Protein AF-A0A945QZV7-F1 (afdb_monomer)

Mean predicted aligned error: 16.49 Å

Radius of gyration: 23.55 Å; Cα contacts (8 Å, |Δi|>4): 129; chains: 1; bounding box: 51×40×64 Å

Nearest PDB structures (foldseek):
  1pk8-assembly1_A  TM=3.237E-01  e=8.087E-01  Rattus norvegicus
  3wvr-assembly6_D  TM=3.353E-01  e=2.682E+00  Streptomyces cirratus
  4it4-assembly7_A  TM=2.496E-01  e=1.340E+00  Drosophila melanogaster
  4it4-assembly4_D  TM=2.615E-01  e=2.083E+00  Drosophila melanogaster

pLDDT: mean 70.56, std 20.31, range [37.75, 92.25]

Solvent-accessible surface area (backbone atoms only — not comparable to full-atom values): 7463 Å² total; per-residue (Å²): 137,86,36,50,16,42,33,35,41,12,40,77,94,49,51,74,90,72,25,52,78,44,79,38,74,82,52,82,43,45,69,50,39,50,53,51,51,51,52,49,45,70,75,37,77,67,54,48,31,39,38,33,30,39,29,42,91,85,70,51,74,44,83,49,40,70,47,55,85,53,97,69,83,72,75,68,89,82,81,83,93,77,89,78,83,87,82,92,81,87,80,83,91,82,90,82,84,88,80,90,82,84,88,79,91,81,87,83,89,86,87,133

Foldseek 3Di:
DQWKKWKFWDFPPDDSVRTDIDIHRPQPALVSVVVVVVVCCVVDVRTQKMWIWTQDPVRDTHTSDMDHDDVVVPPPDDDDDDDDDDDDDDDDDDDDDDDDDDDDDDDDDDDD

Structure (mmCIF, N/CA/C/O backbone):
data_AF-A0A945QZV7-F1
#
_entry.id   AF-A0A945QZV7-F1
#
loop_
_atom_site.group_PDB
_atom_site.id
_atom_site.type_symbol
_atom_site.label_atom_id
_atom_site.label_alt_id
_atom_site.label_comp_id
_atom_site.label_asym_id
_atom_site.label_entity_id
_atom_site.label_seq_id
_atom_site.pdbx_PDB_ins_code
_atom_site.Cartn_x
_atom_site.Cartn_y
_atom_site.Cartn_z
_atom_site.occupancy
_atom_site.B_iso_or_equiv
_atom_site.auth_seq_id
_atom_site.auth_comp_id
_atom_site.auth_asym_id
_atom_site.auth_atom_id
_atom_site.pdbx_PDB_model_num
ATOM 1 N N . MET A 1 1 ? 9.703 -2.936 -16.482 1.00 51.59 1 MET A N 1
ATOM 2 C CA . MET A 1 1 ? 9.428 -3.206 -15.060 1.00 51.59 1 MET A CA 1
ATOM 3 C C . MET A 1 1 ? 8.086 -3.908 -14.994 1.00 51.59 1 MET A C 1
ATOM 5 O O . MET A 1 1 ? 7.067 -3.256 -15.175 1.00 51.59 1 MET A O 1
ATOM 9 N N . SER A 1 2 ? 8.102 -5.232 -14.878 1.00 58.84 2 SER A N 1
ATOM 10 C CA . SER A 1 2 ? 6.929 -6.091 -14.682 1.00 58.84 2 SER A CA 1
ATOM 11 C C . SER A 1 2 ? 7.016 -6.645 -13.266 1.00 58.84 2 SER A C 1
ATOM 13 O O . SER A 1 2 ? 7.461 -7.762 -13.076 1.00 58.84 2 SER A O 1
ATOM 15 N N . GLY A 1 3 ? 6.725 -5.802 -12.280 1.00 72.12 3 GLY A N 1
ATOM 16 C CA . GLY A 1 3 ? 6.778 -6.165 -10.867 1.00 72.12 3 GLY A CA 1
ATOM 17 C C . GLY A 1 3 ? 5.392 -6.088 -10.240 1.00 72.12 3 GLY A C 1
ATOM 18 O O . GLY A 1 3 ? 4.603 -5.213 -10.611 1.00 72.12 3 GLY A O 1
ATOM 19 N N . THR A 1 4 ? 5.092 -6.990 -9.308 1.00 88.31 4 THR A N 1
ATOM 20 C CA . THR A 1 4 ? 3.864 -6.941 -8.502 1.00 88.31 4 THR A CA 1
ATOM 21 C C . THR A 1 4 ? 3.999 -5.857 -7.437 1.00 88.31 4 THR A C 1
ATOM 23 O O . THR A 1 4 ? 5.061 -5.671 -6.849 1.00 88.31 4 THR A O 1
ATOM 26 N N . THR A 1 5 ? 2.923 -5.120 -7.173 1.00 90.94 5 THR A N 1
ATOM 27 C CA . THR A 1 5 ? 2.901 -4.088 -6.131 1.00 90.94 5 THR A CA 1
ATOM 28 C C . THR A 1 5 ? 2.234 -4.624 -4.877 1.00 90.94 5 THR A C 1
ATOM 30 O O . THR A 1 5 ? 1.077 -5.038 -4.903 1.00 90.94 5 THR A O 1
ATOM 33 N N . GLU A 1 6 ? 2.959 -4.598 -3.770 1.00 91.44 6 GLU A N 1
ATOM 34 C CA . GLU A 1 6 ? 2.462 -4.916 -2.441 1.00 91.44 6 GLU A CA 1
ATOM 35 C C . GLU A 1 6 ? 1.870 -3.670 -1.779 1.00 91.44 6 GLU A C 1
ATOM 37 O O . GLU A 1 6 ? 2.508 -2.623 -1.672 1.00 91.44 6 GLU A O 1
ATOM 42 N N . ILE A 1 7 ? 0.634 -3.792 -1.315 1.00 92.25 7 ILE A N 1
ATOM 43 C CA . ILE A 1 7 ? -0.157 -2.733 -0.704 1.00 92.25 7 ILE A CA 1
ATOM 44 C C . ILE 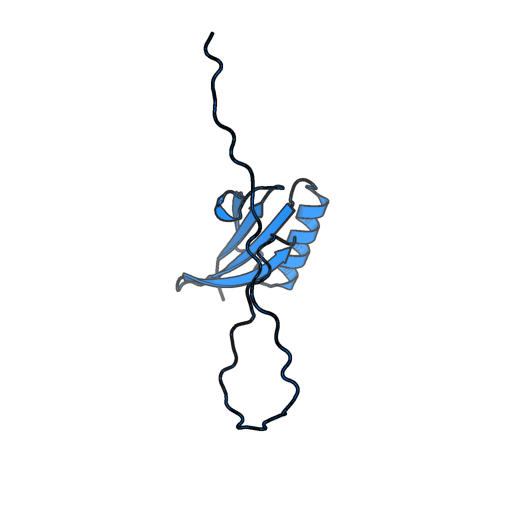A 1 7 ? -0.447 -3.142 0.735 1.00 92.25 7 ILE A C 1
ATOM 46 O O . ILE A 1 7 ? -1.187 -4.090 0.993 1.00 92.25 7 ILE A O 1
ATOM 50 N N . TYR A 1 8 ? 0.113 -2.406 1.684 1.00 90.94 8 TYR A N 1
ATOM 51 C CA . TYR A 1 8 ? -0.068 -2.639 3.111 1.00 90.94 8 TYR A CA 1
ATOM 52 C C . TYR A 1 8 ? -1.094 -1.652 3.656 1.00 90.94 8 TYR A C 1
ATOM 54 O O . TYR A 1 8 ? -0.860 -0.449 3.611 1.00 90.94 8 TYR A O 1
ATOM 62 N N . ILE A 1 9 ? -2.213 -2.140 4.191 1.00 90.62 9 ILE A N 1
ATOM 63 C CA . ILE A 1 9 ? -3.325 -1.330 4.709 1.00 90.62 9 ILE A CA 1
ATOM 64 C C . ILE A 1 9 ? -3.445 -1.544 6.218 1.00 90.62 9 ILE A C 1
ATOM 66 O O . ILE A 1 9 ? -3.737 -2.648 6.680 1.00 90.62 9 ILE A O 1
ATOM 70 N N . CYS A 1 10 ? -3.267 -0.480 6.995 1.00 89.62 10 CYS A N 1
ATOM 71 C CA . CYS A 1 10 ? -3.248 -0.529 8.455 1.00 89.62 10 CYS A CA 1
ATOM 72 C C . CYS A 1 10 ? -4.368 0.329 9.038 1.00 89.62 10 CYS A C 1
ATOM 74 O O . CYS A 1 10 ? -4.566 1.483 8.639 1.00 89.62 10 CYS A O 1
ATOM 76 N N . LYS A 1 11 ? -5.068 -0.213 10.035 1.00 87.31 11 LYS A N 1
ATOM 77 C CA . LYS A 1 11 ? -6.023 0.546 10.852 1.00 87.31 11 LYS A CA 1
ATOM 78 C C . LYS A 1 11 ? -5.301 1.328 11.961 1.00 87.31 11 LYS A C 1
ATOM 80 O O . LYS A 1 11 ? -4.139 1.034 12.254 1.00 87.31 11 LYS A O 1
ATOM 85 N N . PRO A 1 12 ? -5.955 2.316 12.603 1.00 83.56 12 PRO A N 1
ATOM 86 C CA . PRO A 1 12 ? -5.372 3.040 13.726 1.00 83.56 12 PRO A CA 1
ATOM 87 C C . PRO A 1 12 ? -4.837 2.090 14.805 1.00 83.56 12 PRO A C 1
ATOM 89 O O . PRO A 1 12 ? -5.562 1.222 15.286 1.00 83.56 12 PRO A O 1
ATOM 92 N N . GLY A 1 13 ? -3.568 2.259 15.181 1.00 80.00 13 GLY A N 1
ATOM 93 C CA . GLY A 1 13 ? -2.910 1.445 16.208 1.00 80.00 13 GLY A CA 1
ATOM 94 C C . GLY A 1 13 ? -2.389 0.081 15.741 1.00 80.00 13 GLY A C 1
ATOM 95 O O . GLY A 1 13 ? -1.793 -0.624 16.550 1.00 80.00 13 GLY A O 1
ATOM 96 N N . GLN A 1 14 ? -2.569 -0.290 14.468 1.00 78.00 14 GLN A N 1
ATOM 97 C CA . GLN A 1 14 ? -1.943 -1.482 13.891 1.00 78.00 14 GLN A CA 1
ATOM 98 C C . GLN A 1 14 ? -0.565 -1.159 13.309 1.00 78.00 14 GLN A C 1
ATOM 100 O O . GLN A 1 14 ? -0.379 -0.146 12.635 1.00 78.00 14 GLN A O 1
ATOM 105 N N . GLU A 1 15 ? 0.394 -2.055 13.535 1.00 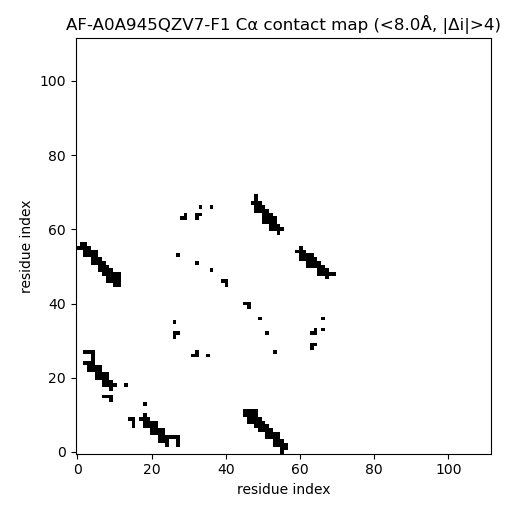75.31 15 GLU A N 1
ATOM 106 C CA . GLU A 1 15 ? 1.683 -2.025 12.842 1.00 75.31 15 GLU A CA 1
ATOM 107 C C . GLU A 1 15 ? 1.536 -2.471 11.382 1.00 75.31 15 GLU A C 1
ATOM 109 O O . GLU A 1 15 ? 0.659 -3.271 11.055 1.00 75.31 15 GLU A O 1
ATOM 114 N N . ILE A 1 16 ? 2.465 -2.043 10.518 1.00 75.31 16 ILE A N 1
ATOM 115 C CA . ILE A 1 16 ? 2.477 -2.406 9.087 1.00 75.31 16 ILE A CA 1
ATOM 116 C C . ILE A 1 16 ? 2.473 -3.926 8.877 1.00 75.31 16 ILE A C 1
ATOM 118 O O . ILE A 1 16 ? 1.790 -4.431 7.993 1.00 75.31 16 ILE A O 1
ATOM 122 N N . ARG A 1 17 ? 3.155 -4.676 9.750 1.00 75.31 17 ARG A N 1
ATOM 123 C CA . ARG A 1 17 ? 3.198 -6.149 9.714 1.00 75.31 17 ARG A CA 1
ATOM 124 C C . ARG A 1 17 ? 1.886 -6.826 10.116 1.00 75.31 17 ARG A C 1
ATOM 126 O O . ARG A 1 17 ? 1.693 -7.994 9.804 1.00 75.31 17 ARG A O 1
ATOM 133 N N . GLN A 1 18 ? 1.030 -6.120 10.849 1.00 79.88 18 GLN A N 1
ATOM 134 C CA . GLN A 1 18 ? -0.278 -6.604 11.300 1.00 79.88 18 GLN A CA 1
ATOM 135 C C . GLN A 1 18 ? -1.415 -6.115 10.392 1.00 79.88 18 GLN A C 1
ATOM 137 O O . GLN A 1 18 ? -2.562 -6.531 10.561 1.00 79.88 18 GLN A O 1
ATOM 142 N N . GLY A 1 19 ? -1.103 -5.208 9.463 1.00 80.19 19 GLY A N 1
ATOM 143 C CA . GLY A 1 19 ? -2.029 -4.706 8.464 1.00 80.19 19 GLY A CA 1
ATOM 144 C C . GLY A 1 19 ? -2.408 -5.766 7.431 1.00 80.19 19 GLY A C 1
ATOM 145 O O . GLY A 1 19 ? -1.815 -6.840 7.331 1.00 80.19 19 GLY A O 1
ATOM 146 N N . LYS A 1 20 ? -3.425 -5.445 6.635 1.00 88.12 20 LYS A N 1
ATOM 147 C CA . LYS A 1 20 ? -3.830 -6.256 5.491 1.00 88.12 20 LYS A CA 1
ATOM 148 C C . LYS A 1 20 ? -2.833 -6.039 4.353 1.00 88.12 20 LYS A C 1
ATOM 150 O O . LYS A 1 20 ? -2.652 -4.903 3.925 1.00 88.12 20 LYS A O 1
ATOM 155 N N . LEU A 1 21 ? -2.235 -7.119 3.860 1.00 90.19 21 LEU A N 1
ATOM 156 C CA . LEU A 1 21 ? -1.432 -7.119 2.639 1.00 90.19 21 LEU A CA 1
ATOM 157 C C . LEU A 1 21 ? -2.324 -7.453 1.440 1.00 90.19 21 LEU A C 1
ATOM 159 O O . LEU A 1 21 ? -3.039 -8.457 1.454 1.00 90.19 21 LEU A O 1
ATOM 163 N N . GLU A 1 22 ? -2.268 -6.629 0.404 1.00 91.19 22 GLU A N 1
ATOM 164 C CA . GLU A 1 22 ? -2.857 -6.897 -0.905 1.00 91.19 22 GLU A CA 1
ATOM 165 C C . GLU A 1 22 ? -1.773 -6.812 -1.975 1.00 91.19 22 GLU A C 1
ATOM 167 O O . GLU A 1 22 ? -0.918 -5.937 -1.924 1.00 91.19 22 GLU A O 1
ATOM 172 N N . THR A 1 23 ? -1.812 -7.699 -2.962 1.00 89.69 23 THR A N 1
ATOM 173 C CA . THR A 1 23 ? -0.922 -7.646 -4.123 1.00 89.69 23 THR A CA 1
ATOM 174 C C . THR A 1 23 ? -1.706 -7.181 -5.343 1.00 89.69 23 THR A C 1
ATOM 176 O O . THR A 1 23 ? -2.840 -7.604 -5.570 1.00 89.69 23 THR A O 1
ATOM 179 N N . SER A 1 24 ? -1.128 -6.270 -6.119 1.00 86.94 24 SER A N 1
ATOM 180 C CA . SER A 1 24 ? -1.749 -5.718 -7.319 1.00 86.94 24 SER A CA 1
ATOM 181 C C . SER A 1 24 ? -0.713 -5.476 -8.406 1.00 86.94 24 SER A C 1
ATOM 183 O O . SER A 1 24 ? 0.309 -4.841 -8.170 1.00 86.94 24 SER A O 1
ATOM 185 N N . ASP A 1 25 ? -1.015 -5.902 -9.627 1.00 86.00 25 ASP A N 1
ATOM 186 C CA . ASP A 1 25 ? -0.152 -5.671 -10.795 1.00 86.00 25 ASP A CA 1
ATOM 187 C C . ASP A 1 25 ? -0.536 -4.394 -11.563 1.00 86.00 25 ASP A C 1
ATOM 189 O O . ASP A 1 25 ? 0.084 -4.029 -12.559 1.00 86.00 25 ASP A O 1
ATOM 193 N N . THR A 1 26 ? -1.586 -3.698 -11.115 1.00 84.94 26 THR A N 1
ATOM 194 C CA . THR A 1 26 ? -2.134 -2.524 -11.816 1.00 84.94 26 THR A CA 1
ATOM 195 C C . THR A 1 26 ? -1.502 -1.204 -11.372 1.00 84.94 26 THR A C 1
ATOM 197 O O . THR A 1 26 ? -1.502 -0.233 -12.130 1.00 84.94 26 THR A O 1
ATOM 200 N N . VAL A 1 27 ? -0.936 -1.148 -10.164 1.00 85.94 27 VAL A N 1
ATOM 201 C CA . VAL A 1 27 ? -0.427 0.086 -9.545 1.00 85.94 27 VAL A CA 1
ATOM 202 C C . VAL A 1 27 ? 1.094 0.160 -9.666 1.00 85.94 27 VAL A C 1
ATOM 204 O O . VAL A 1 27 ? 1.814 0.002 -8.697 1.00 85.94 27 VAL A O 1
ATOM 207 N N . THR A 1 28 ? 1.607 0.433 -10.862 1.00 85.44 28 THR A N 1
ATOM 208 C CA . THR A 1 28 ? 3.058 0.36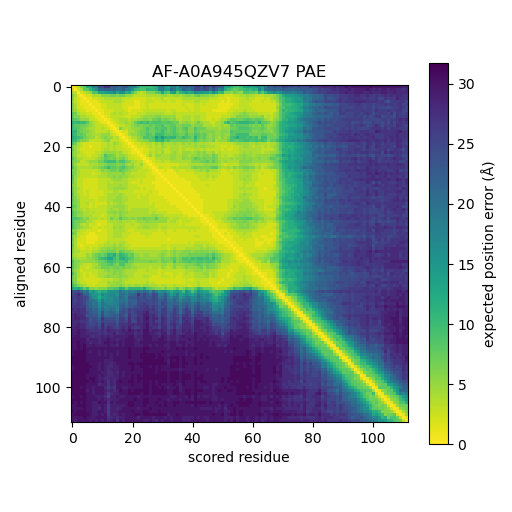4 -11.142 1.00 85.44 28 THR A CA 1
ATOM 209 C C . THR A 1 28 ? 3.799 1.699 -11.041 1.00 85.44 28 THR A C 1
ATOM 211 O O . THR A 1 28 ? 4.997 1.771 -11.304 1.00 85.44 28 THR A O 1
ATOM 214 N N . SER A 1 29 ? 3.110 2.790 -10.692 1.00 88.31 29 SER A N 1
ATOM 215 C CA . SER A 1 29 ? 3.716 4.122 -10.605 1.00 88.31 29 SER A CA 1
ATOM 216 C C . SER A 1 29 ? 3.286 4.863 -9.349 1.00 88.31 29 SER A C 1
ATOM 218 O O . SER A 1 29 ? 2.165 4.706 -8.865 1.00 88.31 29 SER A O 1
ATOM 220 N N . ARG A 1 30 ? 4.152 5.762 -8.870 1.00 87.38 30 ARG A N 1
ATOM 221 C CA . ARG A 1 30 ? 3.862 6.643 -7.729 1.00 87.38 30 ARG A CA 1
ATOM 222 C C . ARG A 1 30 ? 2.576 7.457 -7.907 1.00 87.38 30 ARG A C 1
ATOM 224 O O . ARG A 1 30 ? 1.829 7.638 -6.951 1.00 87.38 30 ARG A O 1
ATOM 231 N N . ALA A 1 31 ? 2.302 7.938 -9.121 1.00 88.88 31 ALA A N 1
ATOM 232 C CA . ALA A 1 31 ? 1.085 8.695 -9.412 1.00 88.88 31 ALA A CA 1
ATOM 233 C C . ALA A 1 31 ? -0.176 7.820 -9.300 1.00 88.88 31 ALA A C 1
ATOM 235 O O . ALA A 1 31 ? -1.165 8.246 -8.703 1.00 88.88 31 ALA A O 1
ATOM 236 N N . ALA A 1 32 ? -0.121 6.586 -9.815 1.00 90.19 32 ALA A N 1
ATOM 237 C CA . ALA A 1 32 ? -1.207 5.619 -9.672 1.00 90.19 32 ALA A CA 1
ATOM 238 C C . ALA A 1 32 ? -1.426 5.233 -8.201 1.00 90.19 32 ALA A C 1
ATOM 240 O O . ALA A 1 32 ? -2.562 5.243 -7.735 1.00 90.19 32 ALA A O 1
ATOM 241 N N . ALA A 1 33 ? -0.345 4.991 -7.452 1.00 90.62 33 ALA 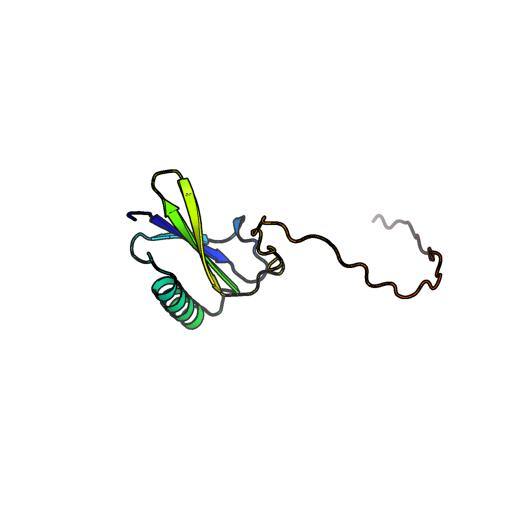A N 1
ATOM 242 C CA . ALA A 1 33 ? -0.403 4.658 -6.029 1.00 90.62 33 ALA A CA 1
ATOM 243 C C . ALA A 1 33 ? -1.036 5.780 -5.198 1.00 90.62 33 ALA A C 1
ATOM 245 O O . ALA A 1 33 ? -1.874 5.527 -4.336 1.00 90.62 33 ALA A O 1
ATOM 246 N N . MET A 1 34 ? -0.702 7.038 -5.492 1.00 91.88 34 MET A N 1
ATOM 247 C CA . MET A 1 34 ? -1.304 8.189 -4.820 1.00 91.88 34 MET A CA 1
ATOM 248 C C . MET A 1 34 ? -2.806 8.319 -5.113 1.00 91.88 34 MET A C 1
ATOM 250 O O . MET A 1 34 ? -3.589 8.603 -4.201 1.00 91.88 34 MET A O 1
ATOM 254 N N . ALA A 1 35 ? -3.220 8.116 -6.367 1.00 92.12 35 ALA A N 1
ATOM 255 C CA . ALA A 1 35 ? -4.631 8.148 -6.742 1.00 92.12 35 ALA A CA 1
ATOM 256 C C . ALA A 1 35 ? -5.415 7.018 -6.055 1.00 92.12 35 ALA A C 1
ATOM 258 O O . ALA A 1 35 ? -6.456 7.285 -5.453 1.00 92.12 35 ALA A O 1
ATOM 259 N N . ASP A 1 36 ? -4.880 5.794 -6.064 1.00 91.75 36 ASP A N 1
ATOM 260 C CA . ASP A 1 36 ? -5.491 4.625 -5.423 1.00 91.75 36 ASP A CA 1
ATOM 261 C C . ASP A 1 36 ? -5.588 4.803 -3.900 1.00 91.75 36 ASP A C 1
ATOM 263 O O . ASP A 1 36 ? -6.661 4.651 -3.315 1.00 91.75 36 ASP A O 1
ATOM 267 N N . ALA A 1 37 ? -4.512 5.267 -3.257 1.00 90.12 37 ALA A N 1
ATOM 268 C CA . ALA A 1 37 ? -4.503 5.593 -1.832 1.00 90.12 37 ALA A CA 1
ATOM 269 C C . ALA A 1 37 ? -5.575 6.627 -1.476 1.00 90.12 37 ALA A C 1
ATOM 271 O O . ALA A 1 37 ? -6.294 6.475 -0.488 1.00 90.12 37 ALA A O 1
ATOM 272 N N . THR A 1 38 ? -5.714 7.669 -2.297 1.00 90.38 38 THR A N 1
ATOM 273 C CA . THR A 1 38 ? -6.714 8.721 -2.085 1.00 90.38 38 THR A CA 1
ATOM 274 C C . THR A 1 38 ? -8.134 8.180 -2.233 1.00 90.38 38 THR A C 1
ATOM 276 O O . THR A 1 38 ? -9.018 8.561 -1.469 1.00 90.38 38 THR A O 1
ATOM 279 N N . LEU A 1 39 ? -8.381 7.294 -3.200 1.00 91.94 39 LEU A N 1
ATOM 280 C CA . LEU A 1 39 ? -9.694 6.674 -3.388 1.00 91.94 39 LEU A CA 1
ATOM 281 C C . LEU A 1 39 ? -10.044 5.748 -2.221 1.00 91.94 39 LEU A C 1
ATOM 283 O O . LEU A 1 39 ? -11.136 5.861 -1.667 1.00 91.94 39 LEU A O 1
ATOM 287 N N . ARG A 1 40 ? -9.105 4.897 -1.795 1.00 90.56 40 ARG A N 1
ATOM 288 C CA . ARG A 1 40 ? -9.299 3.968 -0.672 1.00 90.56 40 ARG A CA 1
ATOM 289 C C . ARG A 1 40 ? -9.540 4.693 0.642 1.00 90.56 40 ARG A C 1
ATOM 291 O O . ARG A 1 40 ? -10.465 4.343 1.354 1.00 90.56 40 ARG A O 1
ATOM 298 N N . THR A 1 41 ? -8.759 5.726 0.938 1.00 87.44 41 THR A N 1
ATOM 299 C CA . THR A 1 41 ? -8.888 6.499 2.189 1.00 87.44 41 THR A CA 1
ATOM 300 C C . THR A 1 41 ? -10.155 7.350 2.230 1.00 87.44 41 THR A C 1
ATOM 302 O O . THR A 1 41 ? -10.701 7.596 3.302 1.00 87.44 41 THR A O 1
ATOM 305 N N . LYS A 1 42 ? -10.667 7.773 1.067 1.00 89.06 42 LYS A N 1
ATOM 306 C CA . LYS A 1 42 ? -11.990 8.404 0.959 1.00 89.06 42 LYS A CA 1
ATOM 307 C C . LYS A 1 42 ? -13.133 7.402 1.111 1.00 89.06 42 LYS A C 1
ATOM 309 O O . LYS A 1 42 ? -14.160 7.764 1.675 1.00 89.06 42 LYS A O 1
ATOM 314 N N . ALA A 1 43 ? -12.980 6.189 0.582 1.00 90.69 43 ALA A N 1
ATOM 315 C CA . ALA A 1 43 ? -13.995 5.142 0.665 1.00 90.69 43 ALA A CA 1
ATOM 316 C C . ALA A 1 43 ? -14.059 4.500 2.061 1.00 90.69 43 ALA A C 1
ATOM 318 O O . ALA A 1 43 ? -15.145 4.205 2.554 1.00 90.69 43 ALA A O 1
ATOM 319 N N . ASP A 1 44 ? -12.905 4.311 2.697 1.00 87.06 44 ASP A N 1
ATOM 320 C CA . ASP A 1 44 ? -12.756 3.719 4.019 1.00 87.06 44 ASP A CA 1
ATOM 321 C C . ASP A 1 44 ? -11.926 4.643 4.920 1.00 87.06 44 ASP A C 1
ATOM 323 O O . ASP A 1 44 ? -10.694 4.688 4.873 1.00 87.06 44 ASP A O 1
ATOM 327 N N . SER A 1 45 ? -12.633 5.372 5.782 1.00 85.25 45 SER A N 1
ATOM 328 C CA . SER A 1 45 ? -12.041 6.264 6.779 1.00 85.25 45 SER A CA 1
ATOM 329 C C . SER A 1 45 ? -11.409 5.526 7.966 1.00 85.25 45 SER A C 1
ATOM 331 O O . SER A 1 45 ? -10.800 6.167 8.823 1.00 85.25 45 SER A O 1
ATOM 333 N N . SER A 1 46 ? -11.526 4.193 8.037 1.00 86.69 46 SER A N 1
ATOM 334 C CA . SER A 1 46 ? -10.854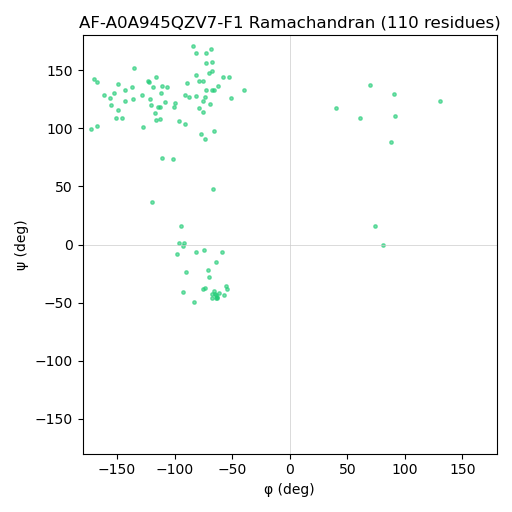 3.371 9.049 1.00 86.69 46 SER A CA 1
ATOM 335 C C . SER A 1 46 ? -9.396 3.060 8.703 1.00 86.69 46 SER A C 1
ATOM 337 O O . SER A 1 46 ? -8.683 2.494 9.533 1.00 86.69 46 SER A O 1
ATOM 339 N N . ILE A 1 47 ? -8.934 3.437 7.508 1.00 87.44 47 ILE A N 1
ATOM 340 C CA . ILE A 1 47 ? -7.537 3.302 7.090 1.00 87.44 47 ILE A CA 1
ATOM 341 C C . ILE A 1 47 ? -6.719 4.443 7.705 1.00 87.44 47 ILE A C 1
ATOM 343 O O . ILE A 1 47 ? -6.933 5.613 7.393 1.00 87.44 47 ILE A O 1
ATOM 347 N N . ALA A 1 48 ? -5.751 4.104 8.559 1.00 86.81 48 ALA A N 1
ATOM 348 C CA . ALA A 1 48 ? -4.826 5.076 9.147 1.00 86.81 48 ALA A CA 1
ATOM 349 C C . ALA A 1 48 ? -3.538 5.230 8.334 1.00 86.81 48 ALA A C 1
ATOM 351 O O . ALA A 1 48 ? -3.036 6.343 8.185 1.00 86.81 48 ALA A O 1
ATOM 352 N N . VAL A 1 49 ? -2.994 4.117 7.836 1.00 87.56 49 VAL A N 1
ATOM 353 C CA . VAL A 1 49 ? -1.760 4.088 7.043 1.00 87.56 49 VAL A CA 1
ATOM 354 C C . VAL A 1 49 ? -1.955 3.136 5.873 1.00 87.56 49 VAL A C 1
ATOM 356 O O . VAL A 1 49 ? -2.482 2.038 6.047 1.00 87.56 49 VAL A O 1
ATOM 359 N N . ILE A 1 50 ? -1.519 3.548 4.688 1.00 90.38 50 ILE A N 1
ATOM 360 C CA . ILE A 1 50 ? -1.454 2.697 3.505 1.00 90.38 50 ILE A CA 1
ATOM 361 C C . ILE A 1 50 ? -0.122 2.905 2.781 1.00 90.38 50 ILE A C 1
ATOM 363 O O . ILE A 1 50 ? 0.226 4.037 2.453 1.00 90.38 50 ILE A O 1
ATOM 367 N N . ALA A 1 51 ? 0.626 1.828 2.554 1.00 90.50 51 ALA A N 1
ATOM 368 C CA . ALA A 1 51 ? 1.947 1.857 1.923 1.00 90.50 51 ALA A CA 1
ATOM 369 C C . ALA A 1 51 ? 1.972 0.981 0.667 1.00 90.50 51 ALA A C 1
ATOM 371 O O . ALA A 1 51 ? 1.389 -0.101 0.666 1.00 90.50 51 ALA A O 1
ATOM 372 N N . TYR A 1 52 ? 2.638 1.458 -0.382 1.00 91.75 52 TYR A N 1
ATOM 373 C CA . TYR A 1 52 ? 2.740 0.812 -1.687 1.00 91.75 52 TYR A CA 1
ATOM 374 C C . TYR A 1 52 ? 4.203 0.548 -2.006 1.00 91.75 52 TYR A C 1
ATOM 376 O O . TYR A 1 52 ? 4.986 1.490 -2.148 1.00 91.75 52 TYR A O 1
ATOM 384 N N . TYR A 1 53 ? 4.540 -0.720 -2.194 1.00 90.50 53 TYR A N 1
ATOM 385 C CA . TYR A 1 53 ? 5.878 -1.153 -2.553 1.00 90.50 53 TYR A CA 1
ATOM 386 C C . TYR A 1 53 ? 5.855 -1.927 -3.867 1.00 90.50 53 TYR A C 1
ATOM 388 O O . TYR A 1 53 ? 5.120 -2.899 -3.998 1.00 90.50 53 TYR A O 1
ATOM 396 N N . ALA A 1 54 ? 6.656 -1.514 -4.843 1.00 90.00 54 ALA A N 1
ATOM 397 C CA . ALA A 1 54 ? 6.874 -2.282 -6.061 1.00 90.00 54 ALA A CA 1
ATOM 398 C C . ALA A 1 54 ? 7.919 -3.365 -5.795 1.00 90.00 54 ALA A C 1
ATOM 400 O O . ALA A 1 54 ? 9.012 -3.056 -5.322 1.00 90.00 54 ALA A O 1
ATOM 401 N N . VAL A 1 55 ? 7.597 -4.614 -6.115 1.00 89.62 55 VAL A N 1
ATOM 402 C CA . VAL A 1 55 ? 8.513 -5.749 -6.001 1.00 89.62 55 VAL A CA 1
ATOM 403 C C . VAL A 1 55 ? 8.918 -6.190 -7.401 1.00 89.62 55 VAL A C 1
ATOM 405 O O . VAL A 1 55 ? 8.056 -6.492 -8.225 1.00 89.62 55 VAL A O 1
ATOM 408 N N . ASP A 1 56 ? 10.217 -6.196 -7.691 1.00 87.56 56 ASP A N 1
ATOM 409 C CA . ASP A 1 56 ? 10.740 -6.696 -8.965 1.00 87.56 56 ASP A CA 1
ATOM 410 C C . ASP A 1 56 ? 10.932 -8.225 -8.959 1.00 87.56 56 ASP A C 1
ATOM 412 O O . ASP A 1 56 ? 10.863 -8.889 -7.924 1.00 87.56 56 ASP A O 1
ATOM 416 N N . ASP A 1 57 ? 11.224 -8.792 -10.131 1.00 84.25 57 ASP A N 1
ATOM 417 C CA . ASP A 1 57 ? 11.470 -10.233 -10.292 1.00 84.25 57 ASP A CA 1
ATOM 418 C C . ASP A 1 57 ? 12.726 -10.730 -9.540 1.00 84.25 57 ASP A C 1
ATOM 420 O O . ASP A 1 57 ? 12.904 -11.932 -9.336 1.00 84.25 57 ASP A O 1
ATOM 424 N N . ASN A 1 58 ? 13.605 -9.818 -9.108 1.00 85.06 58 ASN A N 1
ATOM 425 C CA . ASN A 1 58 ? 14.790 -10.113 -8.300 1.00 85.06 58 ASN A CA 1
ATOM 426 C C . ASN A 1 58 ? 14.508 -10.015 -6.788 1.00 85.06 58 ASN A C 1
ATOM 428 O O . ASN A 1 58 ? 15.430 -10.187 -5.983 1.00 85.06 58 ASN A O 1
ATOM 432 N N . GLY A 1 59 ? 13.268 -9.711 -6.393 1.00 82.06 59 GLY A N 1
ATOM 433 C CA . GLY A 1 59 ? 12.867 -9.482 -5.006 1.00 82.06 59 GLY A CA 1
ATOM 434 C C . GLY A 1 59 ? 13.334 -8.143 -4.425 1.00 82.06 59 GLY A C 1
ATOM 435 O O . GLY A 1 59 ? 13.343 -7.980 -3.205 1.00 82.06 59 GLY A O 1
ATOM 436 N N . GLN A 1 60 ? 13.754 -7.188 -5.258 1.00 85.19 60 GLN A N 1
ATOM 437 C CA . GLN A 1 60 ? 13.990 -5.806 -4.849 1.00 85.19 60 GLN A CA 1
ATOM 438 C C . GLN A 1 60 ? 12.657 -5.113 -4.605 1.00 85.19 60 GLN A C 1
ATOM 440 O O . GLN A 1 60 ? 11.750 -5.179 -5.431 1.00 85.19 60 GLN A O 1
ATOM 445 N N . VAL A 1 61 ? 12.573 -4.423 -3.472 1.00 87.62 61 VAL A N 1
ATOM 446 C CA . VAL A 1 61 ? 11.369 -3.729 -3.024 1.00 87.62 61 VAL A CA 1
ATOM 447 C C . VAL A 1 61 ? 11.626 -2.224 -3.064 1.00 87.62 61 VAL A C 1
ATOM 449 O O . VAL A 1 61 ? 12.514 -1.725 -2.370 1.00 87.62 61 VAL A O 1
ATOM 452 N N . GLU A 1 62 ? 10.855 -1.498 -3.868 1.00 87.94 62 GLU A N 1
ATOM 453 C CA . GLU A 1 62 ? 10.926 -0.043 -4.022 1.00 87.94 62 GLU A CA 1
ATOM 454 C C . GLU A 1 62 ? 9.668 0.621 -3.444 1.00 87.94 62 GLU A C 1
ATOM 456 O O . GLU A 1 62 ? 8.550 0.223 -3.755 1.00 87.94 62 GLU A O 1
ATOM 461 N N . ASP A 1 63 ? 9.829 1.647 -2.605 1.00 88.12 63 ASP A N 1
ATOM 462 C CA . ASP A 1 63 ? 8.702 2.422 -2.063 1.00 88.12 63 ASP A CA 1
ATOM 463 C C . ASP A 1 63 ? 8.140 3.370 -3.130 1.00 88.12 63 ASP A C 1
ATOM 465 O O . ASP A 1 63 ? 8.804 4.320 -3.557 1.00 88.12 63 ASP A O 1
ATOM 469 N N . LEU A 1 64 ? 6.901 3.119 -3.556 1.00 89.62 64 LEU A N 1
ATOM 470 C CA . LEU A 1 64 ? 6.200 3.976 -4.506 1.00 89.62 64 LEU A CA 1
ATOM 471 C C . LEU A 1 64 ? 5.545 5.157 -3.793 1.00 89.62 64 LEU A C 1
ATOM 473 O O . LEU A 1 64 ? 5.638 6.303 -4.250 1.00 89.62 64 LEU A O 1
ATOM 477 N N . TYR A 1 65 ? 4.808 4.873 -2.720 1.00 91.31 65 TYR A N 1
ATOM 478 C CA . TYR A 1 65 ? 4.015 5.863 -2.010 1.00 91.31 65 TYR A CA 1
ATOM 479 C C . TYR A 1 65 ? 3.527 5.332 -0.665 1.00 91.31 65 TYR A C 1
ATOM 481 O O . TYR A 1 65 ? 3.018 4.221 -0.570 1.00 91.31 65 TYR A O 1
ATOM 489 N N . THR A 1 66 ? 3.552 6.187 0.354 1.00 89.69 66 THR A N 1
ATOM 490 C CA . THR A 1 66 ? 2.915 5.914 1.642 1.00 89.69 66 THR A CA 1
ATOM 491 C C . THR A 1 66 ? 2.016 7.084 2.027 1.00 89.69 66 THR A C 1
ATOM 493 O O . THR A 1 66 ? 2.442 8.242 2.020 1.00 89.69 66 THR A O 1
ATOM 496 N N . PHE A 1 67 ? 0.765 6.783 2.365 1.00 85.50 67 PHE A N 1
ATOM 497 C CA . PHE A 1 67 ? -0.211 7.727 2.894 1.00 85.50 67 PHE A CA 1
ATOM 498 C C . PHE A 1 67 ? -0.506 7.410 4.358 1.00 85.50 67 PHE A C 1
ATOM 500 O O . PHE A 1 67 ? -0.703 6.256 4.727 1.00 85.50 67 PHE A O 1
ATOM 507 N N . GLY A 1 68 ? -0.572 8.454 5.181 1.00 76.00 68 GLY A N 1
ATOM 508 C CA . GLY A 1 68 ? -0.680 8.332 6.630 1.00 76.00 68 GLY A CA 1
ATOM 509 C C . GLY A 1 68 ? 0.696 8.312 7.291 1.00 76.00 68 GLY A C 1
ATOM 510 O O . GLY A 1 68 ? 1.597 7.573 6.900 1.00 76.00 68 GLY A O 1
ATOM 511 N N . ALA A 1 69 ? 0.879 9.161 8.298 1.00 54.53 69 ALA A N 1
ATOM 512 C CA . ALA A 1 69 ? 2.082 9.144 9.114 1.00 54.53 69 ALA A CA 1
ATOM 513 C C . ALA A 1 69 ? 1.982 7.976 10.105 1.00 54.53 69 ALA A C 1
ATOM 515 O O . ALA A 1 69 ? 1.405 8.123 11.180 1.00 54.53 69 ALA A O 1
ATOM 516 N N . SER A 1 70 ? 2.551 6.817 9.767 1.00 46.72 70 SER A N 1
ATOM 517 C CA . SER A 1 70 ? 2.969 5.891 10.823 1.00 46.72 70 SER A CA 1
ATOM 518 C C . SER A 1 70 ? 4.051 6.600 11.661 1.00 46.72 70 SER A C 1
ATOM 520 O O . SER A 1 70 ? 4.919 7.258 11.074 1.00 46.72 70 SER A O 1
ATOM 522 N N . PRO A 1 71 ? 4.035 6.528 13.007 1.00 46.25 71 PRO A N 1
ATOM 523 C CA . PRO A 1 71 ? 4.949 7.272 13.889 1.00 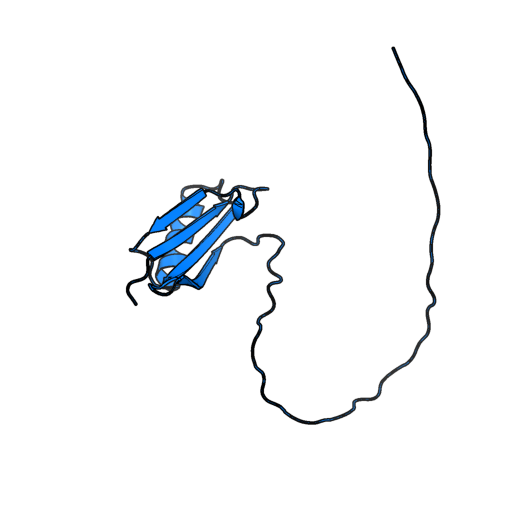46.25 71 PRO A CA 1
ATOM 524 C C . PRO A 1 71 ? 6.452 6.988 13.673 1.00 46.25 71 PRO A C 1
ATOM 526 O O . PRO A 1 71 ? 7.296 7.682 14.241 1.00 46.25 71 PRO A O 1
ATOM 529 N N . GLU A 1 72 ? 6.800 6.025 12.818 1.00 45.28 72 GLU A N 1
ATOM 530 C CA . GLU A 1 72 ? 8.164 5.716 12.376 1.00 45.28 72 GLU A CA 1
ATOM 531 C C . GLU A 1 72 ? 8.587 6.391 11.059 1.00 45.28 72 GLU A C 1
ATOM 533 O O . GLU A 1 72 ? 9.623 6.029 10.502 1.00 45.28 72 GLU A O 1
ATOM 538 N N . ALA A 1 73 ? 7.879 7.425 10.582 1.00 43.19 73 ALA A N 1
ATOM 539 C CA . ALA A 1 73 ? 8.316 8.305 9.482 1.00 43.19 73 ALA A CA 1
ATOM 540 C C . ALA A 1 73 ? 9.558 9.172 9.839 1.00 43.19 73 ALA A C 1
ATOM 542 O O . ALA A 1 73 ? 9.612 10.381 9.619 1.00 43.19 73 ALA A O 1
ATOM 543 N N . LYS A 1 74 ? 10.575 8.527 10.415 1.00 41.84 74 LYS A N 1
ATOM 544 C CA . LYS A 1 74 ? 11.980 8.919 10.490 1.00 41.84 74 LYS A CA 1
ATOM 545 C C . LYS A 1 74 ? 12.855 7.854 9.812 1.00 41.84 74 LYS A C 1
ATOM 547 O O . LYS A 1 74 ? 13.966 7.596 10.270 1.00 41.84 74 LYS A O 1
ATOM 552 N N . SER A 1 75 ? 12.417 7.230 8.721 1.00 44.53 75 SER A N 1
ATOM 553 C CA . SER A 1 75 ? 13.368 6.589 7.810 1.00 44.53 75 SER A CA 1
ATOM 554 C C . SER A 1 75 ? 14.098 7.695 7.044 1.00 44.53 75 SER A C 1
ATOM 556 O O . SER A 1 75 ? 13.651 8.238 6.040 1.00 44.53 75 SER A O 1
ATOM 558 N N . SER A 1 76 ? 15.219 8.100 7.640 1.00 42.72 76 SER A N 1
ATOM 559 C CA . SER A 1 76 ? 16.243 8.978 7.083 1.00 42.72 76 SER A CA 1
ATOM 560 C C . SER A 1 76 ? 16.502 8.670 5.599 1.00 42.72 76 SER A C 1
ATOM 562 O O . SER A 1 76 ? 16.720 7.501 5.270 1.00 42.72 76 SER A O 1
ATOM 564 N N . PRO A 1 77 ? 16.551 9.675 4.701 1.00 45.75 77 PRO A N 1
ATOM 565 C CA . PRO A 1 77 ? 17.060 9.456 3.358 1.00 45.75 77 PRO A CA 1
ATOM 566 C C . PRO A 1 77 ? 18.554 9.130 3.461 1.00 45.75 77 PRO A C 1
ATOM 568 O O . PRO A 1 77 ? 19.402 10.012 3.592 1.00 45.75 77 PRO A O 1
ATOM 571 N N . ARG A 1 78 ? 18.890 7.841 3.424 1.00 48.28 78 ARG A N 1
ATOM 572 C CA . ARG A 1 78 ? 20.223 7.372 3.045 1.00 48.28 78 ARG A CA 1
ATOM 573 C C . ARG A 1 78 ? 20.128 7.165 1.534 1.00 48.28 78 ARG A C 1
ATOM 575 O O . ARG A 1 78 ? 19.498 6.223 1.080 1.00 48.28 78 ARG A O 1
ATOM 582 N N . SER A 1 79 ? 20.662 8.049 0.700 1.00 45.97 79 SER A N 1
ATOM 583 C CA . SER A 1 79 ? 22.103 8.108 0.474 1.00 45.97 79 SER A CA 1
ATOM 584 C C . SER A 1 79 ? 22.509 9.346 -0.326 1.00 45.97 79 SER A C 1
ATOM 586 O O . SER A 1 79 ? 21.887 9.662 -1.334 1.00 45.97 79 SER A O 1
ATOM 588 N N . ALA A 1 80 ? 23.653 9.929 0.031 1.00 43.12 80 ALA A N 1
ATOM 589 C CA . ALA A 1 80 ? 24.681 10.262 -0.952 1.00 43.12 80 ALA A CA 1
ATOM 590 C C . ALA A 1 80 ? 26.062 10.178 -0.274 1.00 43.12 80 ALA A C 1
ATOM 592 O O . ALA A 1 80 ? 26.325 10.947 0.652 1.00 43.12 80 ALA A O 1
ATOM 593 N N . PRO A 1 81 ? 26.960 9.263 -0.682 1.00 52.75 81 PRO A N 1
ATOM 594 C CA . PRO A 1 81 ? 28.370 9.355 -0.355 1.00 52.75 81 PRO A CA 1
ATOM 595 C C . PRO A 1 81 ? 29.093 10.022 -1.531 1.00 52.75 81 PRO A C 1
ATOM 597 O O . PRO A 1 81 ? 29.291 9.401 -2.567 1.00 52.75 81 PRO A O 1
ATOM 600 N N . SER A 1 82 ? 29.509 11.278 -1.394 1.00 44.12 82 SER A N 1
ATOM 601 C CA . SER A 1 82 ? 30.659 11.786 -2.150 1.00 44.12 82 SER A CA 1
ATOM 602 C C . SER A 1 82 ? 31.196 13.043 -1.481 1.00 44.12 82 SER A C 1
ATOM 604 O O . SER A 1 82 ? 30.444 13.936 -1.101 1.00 44.12 82 SER A O 1
ATOM 606 N N . GLY A 1 83 ? 32.500 13.038 -1.231 1.00 46.69 83 GLY A N 1
ATOM 607 C CA . GLY A 1 83 ? 33.161 13.937 -0.303 1.00 46.69 83 GLY A CA 1
ATOM 608 C C . GLY A 1 83 ? 33.182 15.403 -0.723 1.00 46.69 83 GLY A C 1
ATOM 609 O O . GLY A 1 83 ? 33.351 15.746 -1.886 1.00 46.69 83 GLY A O 1
ATOM 610 N N . ALA A 1 84 ? 33.164 16.271 0.282 1.00 41.19 84 ALA A N 1
ATOM 611 C CA . ALA A 1 84 ? 33.818 17.565 0.208 1.00 41.19 84 ALA A CA 1
ATOM 612 C C . ALA A 1 84 ? 34.403 17.882 1.585 1.00 41.19 84 ALA A C 1
ATOM 614 O O . ALA A 1 84 ? 33.736 17.823 2.616 1.00 41.19 84 ALA A O 1
ATOM 615 N N . LYS A 1 85 ? 35.709 18.128 1.578 1.00 39.22 85 LYS A N 1
ATOM 616 C CA . LYS A 1 85 ? 36.534 18.450 2.734 1.00 39.22 85 LYS A CA 1
ATOM 617 C C . LYS A 1 85 ? 36.030 19.703 3.462 1.00 39.22 85 LYS A C 1
ATOM 619 O O . LYS A 1 85 ? 35.656 20.679 2.831 1.00 39.22 85 LYS A O 1
ATOM 624 N N . ALA A 1 86 ? 36.165 19.650 4.786 1.00 42.66 86 ALA A N 1
ATOM 625 C CA . ALA A 1 86 ? 36.574 20.722 5.693 1.00 42.66 86 ALA A CA 1
ATOM 626 C C . ALA A 1 86 ? 36.052 22.153 5.450 1.00 42.66 86 ALA A C 1
ATOM 628 O O . ALA A 1 86 ? 36.523 22.876 4.580 1.00 42.66 86 ALA A O 1
ATOM 629 N N . SER A 1 87 ? 35.295 22.662 6.420 1.00 43.69 87 SER A N 1
ATOM 630 C CA . SER A 1 87 ? 35.722 23.883 7.115 1.00 43.69 87 SER A CA 1
ATOM 631 C C . SER A 1 87 ? 35.092 23.966 8.503 1.00 43.69 87 SER A C 1
ATOM 633 O O . SER A 1 87 ? 33.894 23.816 8.711 1.00 43.69 87 SER A O 1
ATOM 635 N N . ILE A 1 88 ? 35.984 24.128 9.473 1.00 51.38 88 ILE A N 1
ATOM 636 C CA . ILE A 1 88 ? 35.744 24.228 10.905 1.00 51.38 88 ILE A CA 1
ATOM 637 C C . ILE A 1 88 ? 35.029 25.553 11.189 1.00 51.38 88 ILE A C 1
ATOM 639 O O . ILE A 1 88 ? 35.603 26.612 10.948 1.00 51.38 88 ILE A O 1
ATOM 643 N N . ALA A 1 89 ? 33.832 25.502 11.775 1.00 48.66 89 ALA A N 1
ATOM 644 C CA . ALA A 1 89 ? 33.210 26.656 12.415 1.00 48.66 89 ALA A CA 1
ATOM 645 C C . ALA A 1 89 ? 33.135 26.422 13.930 1.00 48.66 89 ALA A C 1
ATOM 647 O O . ALA A 1 89 ? 32.415 25.576 14.454 1.00 48.66 89 ALA A O 1
ATOM 648 N N . LYS A 1 90 ? 33.988 27.176 14.611 1.00 43.44 90 LYS A N 1
ATOM 649 C CA . LYS A 1 90 ? 34.244 27.243 16.046 1.00 43.44 90 LYS A CA 1
ATOM 650 C C . LYS A 1 90 ? 33.077 27.971 16.730 1.00 43.44 90 LYS A C 1
ATOM 652 O O . LYS A 1 90 ? 32.787 29.101 16.357 1.00 43.44 90 LYS A O 1
ATOM 657 N N . GLY A 1 91 ? 32.459 27.386 17.760 1.00 37.75 91 GLY A N 1
ATOM 658 C CA . GLY A 1 91 ? 31.440 28.104 18.537 1.00 37.75 91 GLY A CA 1
ATOM 659 C C . GLY A 1 91 ? 30.930 27.388 19.791 1.00 37.75 91 GLY A C 1
ATOM 660 O O . GLY A 1 91 ? 30.033 26.566 19.708 1.00 37.75 91 GLY A O 1
ATOM 661 N N . GLY A 1 92 ? 31.465 27.766 20.960 1.00 40.38 92 GLY A N 1
ATOM 662 C CA . GLY A 1 92 ? 30.693 27.849 22.212 1.00 40.38 92 GLY A CA 1
ATOM 663 C C . GLY A 1 92 ? 30.563 26.609 23.113 1.00 40.38 92 GLY A C 1
ATOM 664 O O . GLY A 1 92 ? 29.555 25.917 23.100 1.00 40.38 92 GLY A O 1
ATOM 665 N N . ARG A 1 93 ? 31.515 26.420 24.038 1.00 45.09 93 ARG A N 1
ATOM 666 C CA . ARG A 1 93 ? 31.318 25.662 25.295 1.00 45.09 93 ARG A CA 1
ATOM 667 C C . ARG A 1 93 ? 30.320 26.392 26.207 1.00 45.09 93 ARG A C 1
ATOM 669 O O . ARG A 1 93 ? 30.613 27.537 26.532 1.00 45.09 93 ARG A O 1
ATOM 676 N N . LYS A 1 94 ? 29.324 25.707 26.793 1.00 48.50 94 LYS A N 1
ATOM 677 C CA . LYS A 1 94 ? 28.946 25.877 28.218 1.00 48.50 94 LYS A CA 1
ATOM 678 C C . LYS A 1 94 ? 28.397 24.576 28.828 1.00 48.50 94 LYS A C 1
ATOM 680 O O . LYS A 1 94 ? 27.682 23.814 28.196 1.00 48.50 94 LYS A O 1
ATOM 685 N N . LYS A 1 95 ? 28.843 24.348 30.065 1.00 43.31 95 LYS A N 1
ATOM 686 C CA . LYS A 1 95 ? 28.698 23.176 30.938 1.00 43.31 95 LYS A CA 1
ATOM 687 C C . LYS A 1 95 ? 27.263 22.993 31.455 1.00 43.31 95 LYS A C 1
ATOM 689 O O . LYS A 1 95 ? 26.627 23.977 31.813 1.00 43.31 95 LYS A O 1
ATOM 694 N N . GLY A 1 96 ? 26.853 21.740 31.657 1.00 39.72 96 GLY A N 1
ATOM 695 C CA . GLY A 1 96 ? 25.720 21.361 32.508 1.00 39.72 96 GLY A CA 1
ATOM 696 C C . GLY A 1 96 ? 25.719 19.855 32.773 1.00 39.72 96 GLY A C 1
ATOM 697 O O . GLY A 1 96 ? 25.384 19.079 31.890 1.00 39.72 96 GLY A O 1
ATOM 698 N N . ALA A 1 97 ? 26.171 19.451 33.960 1.00 51.75 97 ALA A N 1
ATOM 699 C CA . ALA A 1 97 ? 26.271 18.063 34.421 1.00 51.75 97 ALA A CA 1
ATOM 700 C C . ALA A 1 97 ? 24.878 17.452 34.747 1.00 51.75 97 ALA A C 1
ATOM 702 O O . ALA A 1 97 ? 23.899 18.195 34.863 1.00 51.75 97 ALA A O 1
ATOM 703 N N . PRO A 1 98 ? 24.767 16.115 34.889 1.00 53.25 98 PRO A N 1
ATOM 704 C CA . PRO A 1 98 ? 23.515 15.367 34.798 1.00 53.25 98 PRO A CA 1
ATOM 705 C C . PRO A 1 98 ? 22.722 15.412 36.109 1.00 53.25 98 PRO A C 1
ATOM 707 O O . PRO A 1 98 ? 23.304 15.367 37.192 1.00 53.25 98 PRO A O 1
ATOM 710 N N . LYS A 1 99 ? 21.386 15.421 36.033 1.00 53.31 99 LYS A N 1
ATOM 711 C CA . LYS A 1 99 ? 20.526 15.227 37.209 1.00 53.31 99 LYS A CA 1
ATOM 712 C C . LYS A 1 99 ? 19.694 13.955 37.071 1.00 53.31 99 LYS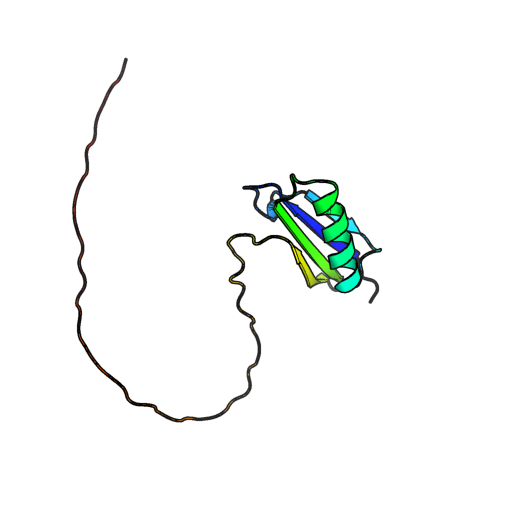 A C 1
ATOM 714 O O . LYS A 1 99 ? 18.733 13.907 36.313 1.00 53.31 99 LYS A O 1
ATOM 719 N N . LYS A 1 100 ? 20.074 12.944 37.859 1.00 54.06 100 LYS A N 1
ATOM 720 C CA . LYS A 1 100 ? 19.164 11.921 38.387 1.00 54.06 100 LYS A CA 1
ATOM 721 C C . LYS A 1 100 ? 18.215 12.594 39.389 1.00 54.06 100 LYS A C 1
ATOM 723 O O . LYS A 1 100 ? 18.685 13.309 40.270 1.00 54.06 100 LYS A O 1
ATOM 728 N N . SER A 1 101 ? 16.919 12.320 39.278 1.00 57.09 101 SER A N 1
ATOM 729 C CA . SER A 1 101 ? 15.915 12.512 40.333 1.00 57.09 101 SER A CA 1
ATOM 730 C C . SER A 1 101 ? 14.892 11.381 40.186 1.00 57.09 101 SER A C 1
ATOM 732 O O . SER A 1 101 ? 14.346 11.241 39.100 1.00 57.09 101 SER A O 1
ATOM 734 N N . PHE A 1 102 ? 14.810 10.373 41.064 1.00 47.12 102 PHE A N 1
ATOM 735 C CA . PHE A 1 102 ? 14.511 10.323 42.512 1.00 47.12 102 PHE A CA 1
ATOM 736 C C . PHE A 1 102 ? 13.001 10.126 42.775 1.00 47.12 102 PHE A C 1
ATOM 738 O O . PHE A 1 102 ? 12.227 11.054 42.598 1.00 47.12 102 PHE A O 1
ATOM 745 N N . PHE A 1 103 ? 12.668 8.928 43.285 1.00 50.56 103 PHE A N 1
ATOM 746 C CA . PHE A 1 103 ? 11.425 8.501 43.961 1.00 50.56 103 PHE A CA 1
ATOM 747 C C . PHE A 1 103 ? 10.137 8.391 43.106 1.00 50.56 103 PHE A C 1
ATOM 749 O O . PHE A 1 103 ? 9.859 9.234 42.277 1.00 50.56 103 PHE A O 1
ATOM 756 N N . GLY A 1 104 ? 9.292 7.363 43.243 1.00 45.56 104 G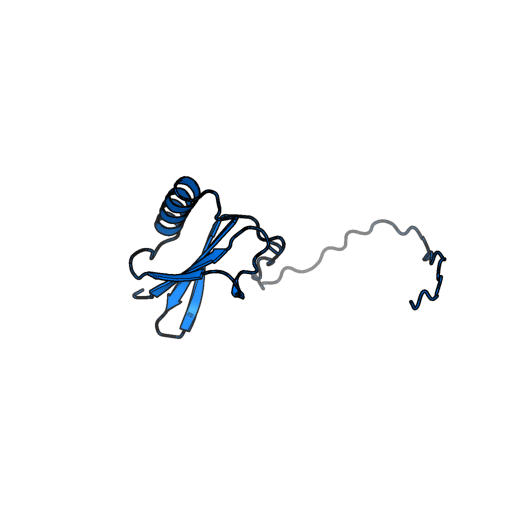LY A N 1
ATOM 757 C CA . GLY A 1 104 ? 9.092 6.503 44.406 1.00 45.56 104 GLY A CA 1
ATOM 758 C C . GLY A 1 104 ? 8.600 5.096 44.060 1.00 45.56 104 GLY A C 1
ATOM 759 O O . GLY A 1 104 ? 7.626 4.895 43.344 1.00 45.56 104 GLY A O 1
ATOM 760 N N . LYS A 1 105 ? 9.297 4.119 44.642 1.00 50.50 105 LYS A N 1
ATOM 761 C CA . LYS A 1 105 ? 8.776 2.794 44.984 1.00 50.50 105 LYS A CA 1
ATOM 762 C C . LYS A 1 105 ? 7.496 2.932 45.818 1.00 50.50 105 LYS A C 1
ATOM 764 O O . LYS A 1 105 ? 7.506 3.734 46.745 1.00 50.50 105 LYS A O 1
ATOM 769 N N . LEU A 1 106 ? 6.528 2.034 45.626 1.00 51.47 106 LEU A N 1
ATOM 770 C CA . LEU A 1 106 ? 5.810 1.378 46.726 1.00 51.47 106 LEU A CA 1
ATOM 771 C C . LEU A 1 106 ? 5.238 0.031 46.255 1.00 51.47 106 LEU A C 1
ATOM 773 O O . LEU A 1 106 ? 4.484 -0.058 45.293 1.00 51.47 106 LEU A O 1
ATOM 777 N N . ARG A 1 107 ? 5.697 -1.024 46.935 1.00 49.34 107 ARG A N 1
ATOM 778 C CA . ARG A 1 107 ? 5.133 -2.376 46.956 1.00 49.34 107 ARG A CA 1
ATOM 779 C C . ARG A 1 107 ? 3.770 -2.360 47.662 1.00 49.34 107 ARG A C 1
ATOM 781 O O . ARG A 1 107 ? 3.618 -1.578 48.593 1.00 49.34 107 ARG A O 1
ATOM 788 N N . ALA A 1 108 ? 2.946 -3.363 47.346 1.00 46.53 108 ALA A N 1
ATOM 789 C CA . ALA A 1 108 ? 2.348 -4.330 48.287 1.00 46.53 108 ALA A CA 1
ATOM 790 C C . ALA A 1 108 ? 0.824 -4.528 48.142 1.00 46.53 108 ALA A C 1
ATOM 792 O O . ALA A 1 108 ? 0.059 -3.591 48.310 1.00 46.53 108 ALA A O 1
ATOM 793 N N . VAL A 1 109 ? 0.458 -5.802 47.929 1.00 48.62 109 VAL A N 1
ATOM 794 C CA . VAL A 1 109 ? -0.562 -6.566 48.676 1.00 48.62 109 VAL A CA 1
ATOM 795 C C . VAL A 1 109 ? -2.004 -6.040 48.655 1.00 48.62 109 VAL A C 1
ATOM 797 O O . VAL A 1 109 ? -2.345 -5.132 49.402 1.00 48.62 109 VAL A O 1
ATOM 800 N N . PHE A 1 110 ? -2.881 -6.752 47.940 1.00 49.12 110 PHE A N 1
ATOM 801 C CA . PHE A 1 110 ? -4.129 -7.226 48.545 1.00 49.12 110 PHE A CA 1
ATOM 802 C C . PHE A 1 110 ? -4.587 -8.523 47.865 1.00 49.12 110 PHE A C 1
ATOM 804 O O . PHE A 1 110 ? -4.957 -8.547 46.694 1.00 49.12 110 PHE A O 1
ATOM 811 N N . GLU A 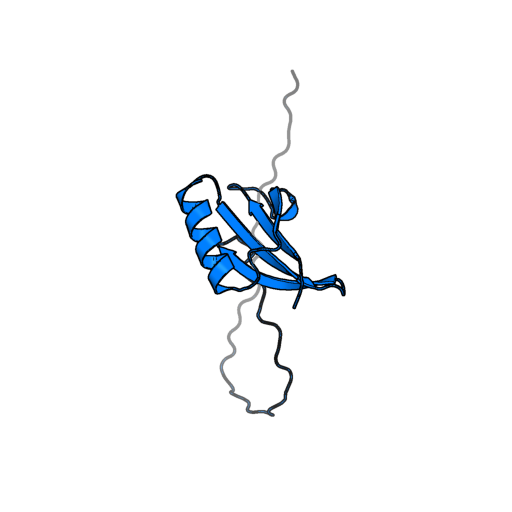1 111 ? -4.450 -9.599 48.625 1.00 39.19 111 GLU A N 1
ATOM 812 C CA . GLU A 1 111 ? -5.080 -10.902 48.463 1.00 39.19 111 GLU A CA 1
ATOM 813 C C . GLU A 1 111 ? -6.518 -10.792 48.994 1.00 39.19 111 GLU A C 1
ATOM 815 O O . GLU A 1 111 ? -6.735 -10.128 50.011 1.00 39.19 111 GLU A O 1
ATOM 820 N N . ALA A 1 112 ? -7.473 -11.427 48.318 1.00 43.19 112 ALA A N 1
ATOM 821 C CA . ALA A 1 112 ? -8.748 -11.865 48.880 1.00 43.19 112 ALA A CA 1
ATOM 822 C C . ALA A 1 112 ? -9.243 -13.074 48.083 1.00 43.19 112 ALA A C 1
ATOM 824 O O . ALA A 1 112 ? -9.133 -13.022 46.834 1.00 43.19 112 ALA A O 1
#

Secondary structure (DSSP, 8-state):
---EEEEEEE-TT--GGGSEEEEESS--SHHHHHHHHHHHHHH-TT--EEEEEEE-TT--EEEEEEES--TT----------------------------------------

Sequence (112 aa):
MSGTTEIYICKPGQEIRQGKLETSDTVTSRAAAMADATLRTKADSSIAVIAYYAVDDNGQVEDLYTFGASPEAKSSPRSAPSGAKASIAKGGRKKGAPKKSFFGKLRAVFEA